Protein AF-A0A1H8EMC6-F1 (afdb_monomer_lite)

pLDDT: mean 74.08, std 13.41, range [39.44, 94.94]

Sequence (152 aa):
MANTKTHTDTQHDHDHGRLHDVRETATHAYEATRDRTLDALESGRETAEKALAGIGSNPLAIVVGGLAVGAIAGSLIPRSAREKELLAPLGKQLGERARTAIDAAKAAGLEELNNRGLTRDGIRDQAKGLFDGVATAVSNAGTAAANASKQG

Organism: NCBI:txid1166340

Foldseek 3Di:
DDDDPDPDDDDDDPPVVVVVVVVVVVVVVVVVVVVVVVVCVVVVVVVVVVLVVCVVPPVVSVVVVVVVVCVVVVVVDDPDPVCCVVCVVVCVVVVVVVVVVVVVVVVVVQVVCVVVVDHPVNVVVVVVVVVVVVVVVCVVVVVVVVVVVVVD

Secondary structure (DSSP, 8-state):
-----------SSSSHHHHHHHHHHHHHHHHHHHHHHHHHHHHHHHHHHHHHHHHTT-THHHHHHHHHHHHHHHHSS---HHHHHHSHHHHHHHHHHHHHHHHHHHHHHHHHHHHTT--HHHHHHHHHHHHHHHHHHHHHHHHHHHHHTTT-

Structure (mmCIF, N/CA/C/O backbone):
data_AF-A0A1H8EMC6-F1
#
_entry.id   AF-A0A1H8EMC6-F1
#
loop_
_atom_site.group_PDB
_atom_site.id
_atom_site.type_symbol
_atom_site.label_atom_id
_atom_site.label_alt_id
_atom_site.label_comp_id
_atom_site.label_asym_id
_atom_site.label_entity_id
_atom_site.label_seq_id
_atom_site.pdbx_PDB_ins_code
_atom_site.Cartn_x
_atom_site.Cartn_y
_atom_site.Cartn_z
_atom_site.occupancy
_atom_site.B_iso_or_equiv
_atom_site.auth_seq_id
_atom_site.auth_comp_id
_atom_site.auth_asym_id
_atom_site.auth_atom_id
_atom_site.pdbx_PDB_model_num
ATOM 1 N N . MET A 1 1 ? 62.635 -11.185 -53.596 1.00 40.34 1 MET A N 1
ATOM 2 C CA . MET A 1 1 ? 62.890 -11.027 -52.149 1.00 40.34 1 MET A CA 1
ATOM 3 C C . MET A 1 1 ? 61.616 -10.514 -51.501 1.00 40.34 1 MET A C 1
ATOM 5 O O . MET A 1 1 ? 60.981 -9.638 -52.070 1.00 40.34 1 MET A O 1
ATOM 9 N N . ALA A 1 2 ? 61.230 -11.163 -50.402 1.00 44.25 2 ALA A N 1
ATOM 10 C CA . ALA A 1 2 ? 60.042 -10.946 -49.571 1.00 44.25 2 ALA A CA 1
ATOM 11 C C . ALA A 1 2 ? 59.904 -9.468 -49.118 1.00 44.25 2 ALA A C 1
ATOM 13 O O . ALA A 1 2 ? 60.900 -8.756 -49.085 1.00 44.25 2 ALA A O 1
ATOM 14 N N . ASN A 1 3 ? 58.737 -8.931 -48.746 1.00 39.44 3 ASN A N 1
ATOM 15 C CA . ASN A 1 3 ? 57.983 -9.395 -47.584 1.00 39.44 3 ASN A CA 1
ATOM 16 C C . ASN A 1 3 ? 56.552 -8.820 -47.556 1.00 39.44 3 ASN A C 1
ATOM 18 O O . ASN A 1 3 ? 56.356 -7.604 -47.573 1.00 39.44 3 ASN A O 1
ATOM 22 N N . THR A 1 4 ? 55.566 -9.708 -47.452 1.00 48.72 4 THR A N 1
ATOM 23 C CA . THR A 1 4 ? 54.169 -9.406 -47.123 1.00 48.72 4 THR A CA 1
ATOM 24 C C . THR A 1 4 ? 54.086 -9.078 -45.633 1.00 48.72 4 THR A C 1
ATOM 26 O O . THR A 1 4 ? 54.393 -9.930 -44.804 1.00 48.72 4 THR A O 1
ATOM 29 N N . LYS A 1 5 ? 53.675 -7.858 -45.268 1.00 48.56 5 LYS A N 1
ATOM 30 C CA . LYS A 1 5 ? 53.298 -7.543 -43.881 1.00 48.56 5 LYS A CA 1
ATOM 31 C C . LYS A 1 5 ? 51.919 -8.141 -43.602 1.00 48.56 5 LYS A C 1
ATOM 33 O O . LYS A 1 5 ? 50.896 -7.543 -43.914 1.00 48.56 5 LYS A O 1
ATOM 38 N N . THR A 1 6 ? 51.920 -9.333 -43.022 1.00 46.88 6 THR A N 1
ATOM 39 C CA . THR A 1 6 ? 50.789 -9.933 -42.314 1.00 46.88 6 THR A CA 1
ATOM 40 C C . THR A 1 6 ? 50.396 -9.044 -41.133 1.00 46.88 6 THR A C 1
ATOM 42 O O . THR A 1 6 ? 51.150 -8.922 -40.172 1.00 46.88 6 THR A O 1
ATOM 45 N N . HIS A 1 7 ? 49.230 -8.401 -41.225 1.00 47.88 7 HIS A N 1
ATOM 46 C CA . HIS A 1 7 ? 48.508 -7.852 -40.077 1.00 47.88 7 HIS A CA 1
ATOM 47 C C . HIS A 1 7 ? 47.600 -8.960 -39.545 1.00 47.88 7 HIS A C 1
ATOM 49 O O . HIS A 1 7 ? 46.447 -9.103 -39.941 1.00 47.88 7 HIS A O 1
ATOM 55 N N . THR A 1 8 ? 48.165 -9.778 -38.677 1.00 55.62 8 THR A N 1
ATOM 56 C CA . THR A 1 8 ? 47.437 -10.704 -37.822 1.00 55.62 8 THR A CA 1
ATOM 57 C C . THR A 1 8 ? 48.203 -10.669 -36.522 1.00 55.62 8 THR A C 1
ATOM 59 O O . THR A 1 8 ? 49.384 -10.997 -36.550 1.00 55.62 8 THR A O 1
ATOM 62 N N . ASP A 1 9 ? 47.547 -10.204 -35.460 1.00 52.00 9 ASP A N 1
ATOM 63 C CA . ASP A 1 9 ? 47.790 -10.537 -34.050 1.00 52.00 9 ASP A CA 1
ATOM 64 C C . ASP A 1 9 ? 47.638 -9.299 -33.156 1.00 52.00 9 ASP A C 1
ATOM 66 O O . ASP A 1 9 ? 48.477 -8.403 -33.187 1.00 52.00 9 ASP A O 1
ATOM 70 N N . THR A 1 10 ? 46.509 -9.226 -32.442 1.00 49.59 10 THR A N 1
ATOM 71 C CA . THR A 1 10 ? 46.300 -8.625 -31.100 1.00 49.59 10 THR A CA 1
ATOM 72 C C . THR A 1 10 ? 44.804 -8.417 -30.863 1.00 49.59 10 THR A C 1
ATOM 74 O O . THR A 1 10 ? 44.290 -7.306 -30.763 1.00 49.59 10 THR A O 1
ATOM 77 N N . GLN A 1 11 ? 44.062 -9.519 -30.787 1.00 51.34 11 GLN A N 1
ATOM 78 C CA . GLN A 1 11 ? 42.650 -9.481 -30.406 1.00 51.34 11 GLN A CA 1
ATOM 79 C C . GLN A 1 11 ? 42.345 -10.603 -29.411 1.00 51.34 11 GLN A C 1
ATOM 81 O O . GLN A 1 11 ? 41.406 -11.357 -29.605 1.00 51.34 11 GLN A O 1
ATOM 86 N N . HIS A 1 12 ? 43.178 -10.756 -28.374 1.00 48.38 12 HIS A N 1
ATOM 87 C CA . HIS A 1 12 ? 43.024 -11.820 -27.370 1.00 48.38 12 HIS A CA 1
ATOM 88 C C . HIS A 1 12 ? 43.390 -11.418 -25.920 1.00 48.38 12 HIS A C 1
ATOM 90 O O . HIS A 1 12 ? 43.501 -12.294 -25.073 1.00 48.38 12 HIS A O 1
ATOM 96 N N . ASP A 1 13 ? 43.490 -10.120 -25.590 1.00 49.78 13 ASP A N 1
ATOM 97 C CA . ASP A 1 13 ? 43.878 -9.654 -24.234 1.00 49.78 13 ASP A CA 1
ATOM 98 C C . ASP A 1 13 ? 42.881 -8.683 -23.558 1.00 49.78 13 ASP A C 1
ATOM 100 O O . ASP A 1 13 ? 43.151 -8.119 -22.500 1.00 49.78 13 ASP A O 1
ATOM 104 N N . HIS A 1 14 ? 41.693 -8.460 -24.131 1.00 50.03 14 HIS A N 1
ATOM 105 C CA . HIS A 1 14 ? 40.701 -7.497 -23.600 1.00 50.03 14 HIS A CA 1
ATOM 106 C C . HIS A 1 14 ? 39.402 -8.130 -23.067 1.00 50.03 14 HIS A C 1
ATOM 108 O O . HIS A 1 14 ? 38.446 -7.421 -22.731 1.00 50.03 14 HIS A O 1
ATOM 114 N N . ASP A 1 15 ? 39.353 -9.460 -22.962 1.00 53.72 15 ASP A N 1
ATOM 115 C CA . ASP A 1 15 ? 38.231 -10.176 -22.333 1.00 53.72 15 ASP A CA 1
ATOM 116 C C . ASP A 1 15 ? 38.456 -10.443 -20.836 1.00 53.72 15 ASP A C 1
ATOM 118 O O . ASP A 1 15 ? 37.515 -10.399 -20.044 1.00 53.72 15 ASP A O 1
ATOM 122 N N . HIS A 1 16 ? 39.707 -10.617 -20.404 1.00 54.88 16 HIS A N 1
ATOM 123 C CA . HIS A 1 16 ? 40.020 -10.970 -19.015 1.00 54.88 16 HIS A CA 1
ATOM 124 C C . HIS A 1 16 ? 39.885 -9.802 -18.019 1.00 54.88 16 HIS A C 1
ATOM 126 O O . HIS A 1 16 ? 39.592 -10.040 -16.850 1.00 54.88 16 HIS A O 1
ATOM 132 N N . GLY A 1 17 ? 40.011 -8.546 -18.469 1.00 57.84 17 GLY A N 1
ATOM 133 C CA . GLY A 1 17 ? 39.814 -7.360 -17.618 1.00 57.84 17 GLY A CA 1
ATOM 134 C C . GLY A 1 17 ? 38.342 -7.047 -17.320 1.00 57.84 17 GLY A C 1
ATOM 135 O O . GLY A 1 17 ? 37.987 -6.733 -16.188 1.00 57.84 17 GLY A O 1
ATOM 136 N N . ARG A 1 18 ? 37.446 -7.221 -18.303 1.00 60.09 18 ARG A N 1
ATOM 137 C CA . ARG A 1 18 ? 36.007 -6.927 -18.140 1.00 60.09 18 ARG A CA 1
ATOM 138 C C . ARG A 1 18 ? 35.301 -7.891 -17.189 1.00 60.09 18 ARG A C 1
ATOM 140 O O . ARG A 1 18 ? 34.382 -7.487 -16.485 1.00 60.09 18 ARG A O 1
ATOM 147 N N . LEU A 1 19 ? 35.719 -9.155 -17.151 1.00 58.66 19 LEU A N 1
ATOM 148 C CA . LEU A 1 19 ? 35.150 -10.146 -16.231 1.00 58.66 19 LEU A CA 1
ATOM 149 C C . LEU A 1 19 ? 35.531 -9.869 -14.769 1.00 58.66 19 LEU A C 1
ATOM 151 O O . LEU A 1 19 ? 34.752 -10.191 -13.871 1.00 58.66 19 LEU A O 1
ATOM 155 N N . HIS A 1 20 ?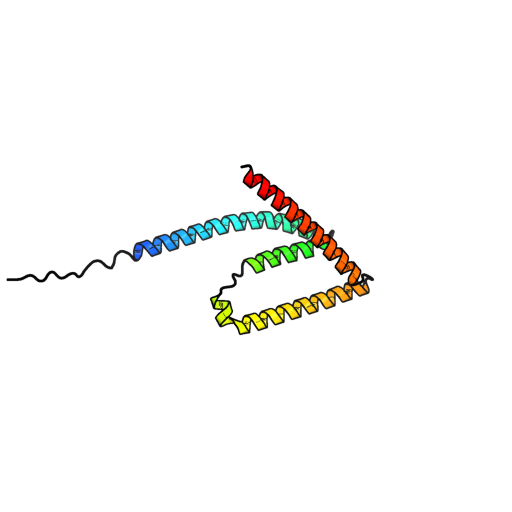 36.692 -9.251 -14.535 1.00 61.91 20 HIS A N 1
ATOM 156 C CA . HIS A 1 20 ? 37.137 -8.876 -13.196 1.00 61.91 20 HIS A CA 1
ATOM 157 C C . HIS A 1 20 ? 36.332 -7.684 -12.661 1.00 61.91 20 HIS A C 1
ATOM 159 O O . HIS A 1 20 ? 35.749 -7.792 -11.586 1.00 61.91 20 HIS A O 1
ATOM 165 N N . ASP A 1 21 ? 36.167 -6.628 -13.466 1.00 71.44 21 ASP A N 1
ATOM 166 C CA . ASP A 1 21 ? 35.380 -5.441 -13.093 1.00 71.44 21 ASP A CA 1
ATOM 167 C C . ASP A 1 21 ? 33.899 -5.754 -12.849 1.00 71.44 21 ASP A C 1
ATOM 169 O O . ASP A 1 21 ? 33.290 -5.230 -11.915 1.00 71.44 21 ASP A O 1
ATOM 173 N N . VAL A 1 22 ? 33.290 -6.627 -13.661 1.00 68.56 22 VAL A N 1
ATOM 174 C CA . VAL A 1 22 ? 31.877 -7.012 -13.488 1.00 68.56 22 VAL A CA 1
ATOM 175 C C . VAL A 1 22 ? 31.686 -7.826 -12.214 1.00 68.56 22 VAL A C 1
ATOM 177 O O . VAL A 1 22 ? 30.712 -7.610 -11.492 1.00 68.56 22 VAL A O 1
ATOM 180 N N . ARG A 1 23 ? 32.610 -8.746 -11.913 1.00 70.94 23 ARG A N 1
ATOM 181 C CA . ARG A 1 23 ? 32.559 -9.538 -10.682 1.00 70.94 23 ARG A CA 1
ATOM 182 C C . ARG A 1 23 ? 32.766 -8.655 -9.458 1.00 70.94 23 ARG A C 1
ATOM 184 O O . ARG A 1 23 ? 32.017 -8.809 -8.503 1.00 70.94 23 ARG A O 1
ATOM 191 N N . GLU A 1 24 ? 33.713 -7.726 -9.525 1.00 74.25 24 GLU A N 1
ATOM 192 C CA . GLU A 1 24 ? 34.050 -6.794 -8.449 1.00 74.25 24 GLU A CA 1
ATOM 193 C C . GLU A 1 24 ? 32.916 -5.794 -8.181 1.00 74.25 24 GLU A C 1
ATOM 195 O O . GLU A 1 24 ? 32.484 -5.636 -7.039 1.00 74.25 24 GLU A O 1
ATOM 200 N N . THR A 1 25 ? 32.326 -5.230 -9.239 1.00 74.25 25 THR A N 1
ATOM 201 C CA . THR A 1 25 ? 31.134 -4.368 -9.160 1.00 74.25 25 THR A CA 1
ATOM 202 C C . THR A 1 25 ? 29.929 -5.131 -8.611 1.00 74.25 25 THR A C 1
ATOM 204 O O . THR A 1 25 ? 29.190 -4.608 -7.776 1.00 74.25 25 THR A O 1
ATOM 207 N N . ALA A 1 26 ? 29.727 -6.381 -9.044 1.00 72.12 26 ALA A N 1
ATOM 208 C CA . ALA A 1 26 ? 28.650 -7.222 -8.538 1.00 72.12 26 ALA A CA 1
ATOM 209 C C . ALA A 1 26 ? 28.835 -7.532 -7.049 1.00 72.12 26 ALA A C 1
ATOM 211 O O . ALA A 1 26 ? 27.870 -7.413 -6.302 1.00 72.12 26 ALA A O 1
ATOM 212 N N . THR A 1 27 ? 30.051 -7.861 -6.597 1.00 73.94 27 THR A N 1
ATOM 213 C CA . THR A 1 27 ? 30.337 -8.073 -5.170 1.00 73.94 27 THR A CA 1
ATOM 214 C C . THR A 1 27 ? 30.145 -6.802 -4.352 1.00 73.94 27 THR A C 1
ATOM 216 O O . THR A 1 27 ? 29.476 -6.857 -3.325 1.00 73.94 27 THR A O 1
ATOM 219 N N . HIS A 1 28 ? 30.600 -5.645 -4.843 1.00 72.25 28 HIS A N 1
ATOM 220 C CA . HIS A 1 28 ? 30.441 -4.370 -4.139 1.00 72.25 28 HIS A CA 1
ATOM 221 C C . HIS A 1 28 ? 28.973 -3.935 -4.033 1.00 72.25 28 HIS A C 1
ATOM 223 O O . HIS A 1 28 ? 28.542 -3.425 -2.999 1.00 72.25 28 HIS A O 1
ATOM 229 N N . ALA A 1 29 ? 28.177 -4.159 -5.084 1.00 69.31 29 ALA A N 1
ATOM 230 C CA . ALA A 1 29 ? 26.740 -3.901 -5.060 1.00 69.31 29 ALA A CA 1
ATOM 231 C C . ALA A 1 29 ? 26.007 -4.870 -4.119 1.00 69.31 29 ALA A C 1
ATOM 233 O O . ALA A 1 29 ? 25.071 -4.464 -3.427 1.00 69.31 29 ALA A O 1
ATOM 234 N N . TYR A 1 30 ? 26.438 -6.133 -4.063 1.00 66.62 30 TYR A N 1
ATOM 235 C CA . TYR A 1 30 ? 25.854 -7.139 -3.178 1.00 66.62 30 TYR A CA 1
ATOM 236 C C . TYR A 1 30 ? 26.147 -6.841 -1.707 1.00 66.62 30 TYR A C 1
ATOM 238 O O . TYR A 1 30 ? 25.232 -6.896 -0.889 1.00 66.62 30 TYR A O 1
ATOM 246 N N . GLU A 1 31 ? 27.385 -6.475 -1.372 1.00 73.50 31 GLU A N 1
ATOM 247 C CA . GLU A 1 31 ? 27.789 -6.097 -0.012 1.00 73.50 31 GLU A CA 1
ATOM 248 C C . GLU A 1 31 ? 27.082 -4.814 0.440 1.00 73.50 31 GLU A C 1
ATOM 250 O O . GLU A 1 31 ? 26.413 -4.816 1.471 1.00 73.50 31 GLU A O 1
ATOM 255 N N . ALA A 1 32 ? 27.064 -3.772 -0.399 1.00 70.19 32 ALA A N 1
ATOM 256 C CA . ALA A 1 32 ? 26.353 -2.527 -0.096 1.00 70.19 32 ALA A CA 1
ATOM 257 C C . ALA A 1 32 ? 24.826 -2.703 0.039 1.00 70.19 32 ALA A C 1
ATOM 259 O O . ALA A 1 32 ? 24.161 -1.910 0.708 1.00 70.19 32 ALA A O 1
ATOM 260 N N . THR A 1 33 ? 24.245 -3.715 -0.611 1.00 69.75 33 THR A N 1
ATOM 261 C CA . THR A 1 33 ? 22.822 -4.059 -0.458 1.00 69.75 33 THR A CA 1
ATOM 262 C C . THR A 1 33 ? 22.599 -4.901 0.789 1.00 69.75 33 THR A C 1
ATOM 264 O O . THR A 1 33 ? 21.609 -4.693 1.487 1.00 69.75 33 THR A O 1
ATOM 267 N N . ARG A 1 34 ? 23.516 -5.821 1.103 1.00 75.44 34 ARG A N 1
ATOM 268 C CA . ARG A 1 34 ? 23.437 -6.683 2.282 1.00 75.44 34 ARG A CA 1
ATOM 269 C C . ARG A 1 34 ? 23.501 -5.862 3.562 1.00 75.44 34 ARG A C 1
ATOM 271 O O . ARG A 1 34 ? 22.612 -6.027 4.387 1.00 75.44 34 ARG A O 1
ATOM 278 N N . ASP A 1 35 ? 24.452 -4.942 3.680 1.00 73.56 35 ASP A N 1
ATOM 279 C CA . ASP A 1 35 ? 24.603 -4.107 4.878 1.00 73.56 35 ASP A CA 1
ATOM 280 C C . ASP A 1 35 ? 23.369 -3.224 5.101 1.00 73.56 35 ASP A C 1
ATOM 282 O O . ASP A 1 35 ? 22.771 -3.241 6.174 1.00 73.56 35 ASP A O 1
ATOM 286 N N . ARG A 1 36 ? 22.867 -2.573 4.042 1.00 70.12 36 ARG A N 1
ATOM 287 C CA . ARG A 1 36 ? 21.618 -1.791 4.114 1.00 70.12 36 ARG A CA 1
ATOM 288 C C . ARG A 1 36 ? 20.393 -2.643 4.425 1.00 70.12 36 ARG A C 1
ATOM 290 O O . ARG A 1 36 ? 19.464 -2.167 5.069 1.00 70.12 36 ARG A O 1
ATOM 297 N N . THR A 1 37 ? 20.360 -3.882 3.941 1.00 76.75 37 THR A N 1
ATOM 298 C CA . THR A 1 37 ? 19.261 -4.811 4.222 1.00 76.75 37 THR A CA 1
ATOM 299 C C . THR A 1 37 ? 19.309 -5.274 5.673 1.00 76.75 37 THR A C 1
ATOM 301 O O . THR A 1 37 ? 18.254 -5.414 6.276 1.00 76.75 37 THR A O 1
ATOM 304 N N . LEU A 1 38 ? 20.496 -5.483 6.249 1.00 77.25 38 LEU A N 1
ATOM 305 C CA . LEU A 1 38 ? 20.659 -5.853 7.656 1.00 77.25 38 LEU A CA 1
ATOM 306 C C . LEU A 1 38 ? 20.248 -4.705 8.587 1.00 77.25 38 LEU A C 1
ATOM 308 O O . LEU A 1 38 ? 19.432 -4.938 9.476 1.00 77.25 38 LEU A O 1
ATOM 312 N N . ASP A 1 39 ? 20.671 -3.471 8.303 1.00 75.00 39 ASP A N 1
ATOM 313 C CA . ASP A 1 39 ? 20.246 -2.279 9.057 1.00 75.00 39 ASP A CA 1
ATOM 314 C C . ASP A 1 39 ? 18.728 -2.037 8.952 1.00 75.00 39 ASP A C 1
ATOM 316 O O . ASP A 1 39 ? 18.046 -1.719 9.935 1.00 75.00 39 ASP A O 1
ATOM 320 N N . ALA A 1 40 ? 18.165 -2.218 7.751 1.00 70.44 40 ALA A N 1
ATOM 321 C CA . ALA A 1 40 ? 16.728 -2.099 7.516 1.00 70.44 40 ALA A CA 1
ATOM 322 C C . ALA A 1 40 ? 15.932 -3.238 8.167 1.00 70.44 40 ALA A C 1
ATOM 324 O O . ALA A 1 40 ? 14.812 -3.014 8.622 1.00 70.44 40 ALA A O 1
ATOM 325 N N . LEU A 1 41 ? 16.488 -4.450 8.224 1.00 73.69 41 LEU A N 1
ATOM 326 C CA . LEU A 1 41 ? 15.885 -5.584 8.915 1.00 73.69 41 LEU A CA 1
ATOM 327 C C . LEU A 1 41 ? 15.900 -5.379 10.423 1.00 73.69 41 LEU A C 1
ATOM 329 O O . LEU A 1 41 ? 14.895 -5.673 11.054 1.00 73.69 41 LEU A O 1
ATOM 333 N N . GLU A 1 42 ? 16.984 -4.871 11.003 1.00 78.12 42 GLU A N 1
ATOM 334 C CA . GLU A 1 42 ? 17.076 -4.609 12.442 1.00 78.12 42 GLU A CA 1
ATOM 335 C C . GLU A 1 42 ? 16.088 -3.512 12.866 1.00 78.12 42 GLU A C 1
ATOM 337 O O . G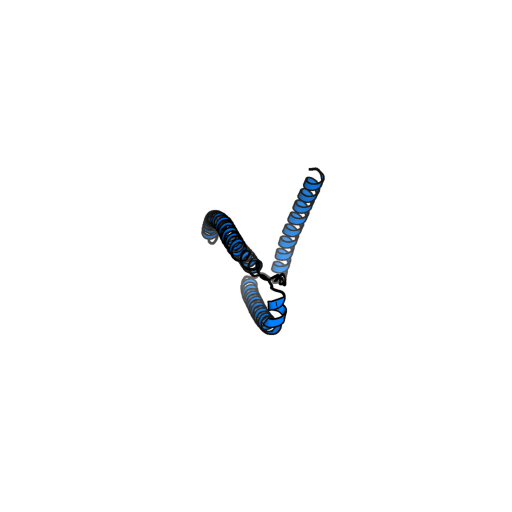LU A 1 42 ? 15.241 -3.734 13.735 1.00 78.12 42 GLU A O 1
ATOM 342 N N . SER A 1 43 ? 16.069 -2.396 12.132 1.00 74.44 43 SER A N 1
ATOM 343 C CA . SER A 1 43 ? 15.089 -1.312 12.317 1.00 74.44 43 SER A CA 1
ATOM 344 C C . SER A 1 43 ? 13.648 -1.774 12.051 1.00 74.44 43 SER A C 1
ATOM 346 O O . SER A 1 43 ? 12.694 -1.407 12.748 1.00 74.44 43 SER A O 1
ATOM 348 N N . GLY A 1 44 ? 13.473 -2.605 11.024 1.00 70.62 44 GLY A N 1
ATOM 349 C CA . GLY A 1 44 ? 12.193 -3.182 10.637 1.00 70.62 44 GLY A CA 1
ATOM 350 C C . GLY A 1 44 ? 11.683 -4.186 11.661 1.00 70.62 44 GLY A C 1
ATOM 351 O O . GLY A 1 44 ? 10.479 -4.256 11.876 1.00 70.62 44 GLY A O 1
ATOM 352 N N . ARG A 1 45 ? 12.574 -4.915 12.336 1.00 75.50 45 ARG A N 1
ATOM 353 C CA . ARG A 1 45 ? 12.245 -5.898 13.368 1.00 75.50 45 ARG A CA 1
ATOM 354 C C . ARG A 1 45 ? 11.812 -5.224 14.659 1.00 75.50 45 ARG A C 1
ATOM 356 O O . ARG A 1 45 ? 10.782 -5.609 15.193 1.00 75.50 45 ARG A O 1
ATOM 363 N N . GLU A 1 46 ? 12.490 -4.162 15.088 1.00 74.19 46 GLU A N 1
ATOM 364 C CA . GLU A 1 46 ? 12.033 -3.341 16.219 1.00 74.19 46 GLU A CA 1
ATOM 365 C C . GLU A 1 46 ? 10.655 -2.716 15.928 1.00 74.19 46 GLU A C 1
ATOM 367 O O . GLU A 1 46 ? 9.753 -2.716 16.769 1.00 74.19 46 GLU A O 1
ATOM 372 N N . THR A 1 47 ? 10.452 -2.232 14.700 1.00 67.69 47 THR A N 1
ATOM 373 C CA . THR A 1 47 ? 9.159 -1.696 14.249 1.00 67.69 47 THR A CA 1
ATOM 374 C C . THR A 1 47 ? 8.094 -2.787 14.156 1.00 67.69 47 THR A C 1
ATOM 376 O O . THR A 1 47 ? 6.946 -2.555 14.528 1.00 67.69 47 THR A O 1
ATOM 379 N N . ALA A 1 48 ? 8.459 -3.987 13.706 1.00 69.94 48 ALA A N 1
ATOM 380 C CA . ALA A 1 48 ? 7.576 -5.141 13.631 1.00 69.94 48 ALA A CA 1
ATOM 381 C C . ALA A 1 48 ? 7.203 -5.652 15.023 1.00 69.94 48 ALA A C 1
ATOM 383 O O . ALA A 1 48 ? 6.049 -5.986 15.235 1.00 69.94 48 ALA A O 1
ATOM 384 N N . GLU A 1 49 ? 8.121 -5.666 15.987 1.00 73.62 49 GLU A N 1
ATOM 385 C CA . GLU A 1 49 ? 7.846 -6.022 17.382 1.00 73.62 49 GLU A CA 1
ATOM 386 C C . GLU A 1 49 ? 6.924 -4.994 18.044 1.00 73.62 49 GLU A C 1
ATOM 388 O O . GLU A 1 49 ? 5.943 -5.371 18.685 1.00 73.62 49 GLU A O 1
ATOM 393 N N . LYS A 1 50 ? 7.148 -3.696 17.797 1.00 68.44 50 LYS A N 1
ATOM 394 C CA . LYS A 1 50 ? 6.223 -2.625 18.206 1.00 68.44 50 LYS A CA 1
ATOM 395 C C . LYS A 1 50 ? 4.860 -2.760 17.526 1.00 68.44 50 LYS A C 1
ATOM 397 O O . LYS A 1 50 ? 3.833 -2.562 18.171 1.00 68.44 50 LYS A O 1
ATOM 402 N N . ALA A 1 51 ? 4.830 -3.137 16.250 1.00 62.91 51 ALA A N 1
ATOM 403 C CA . ALA A 1 51 ? 3.596 -3.395 15.521 1.00 62.91 51 ALA A CA 1
ATOM 404 C C . ALA A 1 51 ? 2.879 -4.644 16.047 1.00 62.91 51 ALA A C 1
ATOM 406 O O . ALA A 1 51 ? 1.675 -4.578 16.233 1.00 62.91 51 ALA A O 1
ATOM 407 N N . LEU A 1 52 ? 3.585 -5.736 16.356 1.00 66.56 52 LEU A N 1
ATOM 408 C CA . LEU A 1 52 ? 3.051 -6.984 16.919 1.00 66.56 52 LEU A CA 1
ATOM 409 C C . LEU A 1 52 ? 2.497 -6.768 18.334 1.00 66.56 52 LEU A C 1
ATOM 411 O O . LEU A 1 52 ? 1.396 -7.224 18.630 1.00 66.56 52 LEU A O 1
ATOM 415 N N . ALA A 1 53 ? 3.197 -6.007 19.181 1.00 67.44 53 ALA A N 1
ATOM 416 C CA . ALA A 1 53 ? 2.664 -5.533 20.461 1.00 67.44 53 ALA A CA 1
ATOM 417 C C . ALA A 1 53 ? 1.445 -4.605 20.258 1.00 67.44 53 ALA A C 1
ATOM 419 O O . ALA A 1 53 ? 0.500 -4.596 21.050 1.00 67.44 53 ALA A O 1
ATOM 420 N N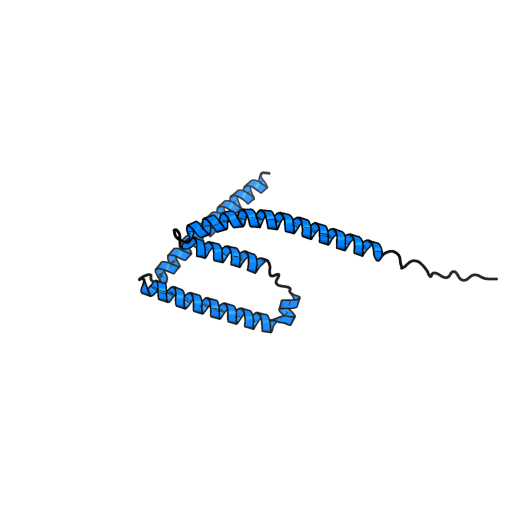 . GLY A 1 54 ? 1.444 -3.866 19.147 1.00 57.19 54 GLY A N 1
ATOM 421 C CA . GLY A 1 54 ? 0.352 -3.033 18.659 1.00 57.19 54 GLY A CA 1
ATOM 422 C C . GLY A 1 54 ? -0.840 -3.798 18.072 1.00 57.19 54 GLY A C 1
ATOM 423 O O . GLY A 1 54 ? -1.945 -3.273 18.089 1.00 57.19 54 GLY A O 1
ATOM 424 N N . ILE A 1 55 ? -0.684 -5.035 17.589 1.00 57.50 55 ILE A N 1
ATOM 425 C CA . ILE A 1 55 ? -1.765 -5.797 16.930 1.00 57.50 55 ILE A CA 1
ATOM 426 C C . ILE A 1 55 ? -2.929 -6.062 17.893 1.00 57.50 55 ILE A C 1
ATOM 428 O O . ILE A 1 55 ? -4.083 -6.070 17.470 1.00 57.50 55 ILE A O 1
ATOM 432 N N . GLY A 1 56 ? -2.646 -6.209 19.192 1.00 58.59 56 GLY A N 1
ATOM 433 C CA . GLY A 1 56 ? -3.678 -6.312 20.227 1.00 58.59 56 GLY A CA 1
ATOM 434 C C . GLY A 1 56 ? -4.325 -4.977 20.625 1.00 58.59 56 GLY A C 1
ATOM 435 O O . GLY A 1 56 ? -5.379 -4.992 21.253 1.00 58.59 56 GLY A O 1
ATOM 436 N N . SER A 1 57 ? -3.723 -3.831 20.282 1.00 65.69 57 SER A N 1
ATOM 437 C CA . SER A 1 57 ? -4.112 -2.502 20.788 1.00 65.69 57 SER A CA 1
ATOM 438 C C . SER A 1 57 ? -4.522 -1.488 19.709 1.00 65.69 57 SER A C 1
ATOM 440 O O . SER A 1 57 ? -5.237 -0.538 20.017 1.00 65.69 57 SER A O 1
ATOM 442 N N . ASN A 1 58 ? -4.133 -1.682 18.444 1.00 64.56 58 ASN A N 1
ATOM 443 C CA . ASN A 1 58 ? -4.469 -0.805 17.327 1.00 64.56 58 ASN A CA 1
ATOM 444 C C . ASN A 1 58 ? -4.681 -1.600 16.017 1.00 64.56 58 ASN A C 1
ATOM 446 O O . ASN A 1 58 ? -3.713 -1.920 15.320 1.00 64.56 58 ASN A O 1
ATOM 450 N N . PRO A 1 59 ? -5.937 -1.865 15.612 1.00 66.00 59 PRO A N 1
ATOM 451 C CA . PRO A 1 59 ? -6.243 -2.596 14.379 1.00 66.00 59 PRO A CA 1
ATOM 452 C C . PRO A 1 59 ? -5.735 -1.903 13.100 1.00 66.00 59 PRO A C 1
ATOM 454 O O . PRO A 1 59 ? -5.575 -2.560 12.071 1.00 66.00 59 PRO A O 1
ATOM 457 N N . LEU A 1 60 ? -5.412 -0.603 13.146 1.00 77.12 60 LEU A N 1
ATOM 458 C CA . LEU A 1 60 ? -4.817 0.111 12.010 1.00 77.12 60 LEU A CA 1
ATOM 459 C C . LEU A 1 60 ? -3.373 -0.327 11.725 1.00 77.12 60 LEU A C 1
ATOM 461 O O . LEU A 1 60 ? -2.920 -0.204 10.586 1.00 77.12 60 LEU A O 1
ATOM 465 N N . ALA A 1 61 ? -2.663 -0.884 12.713 1.00 73.06 61 ALA A N 1
ATOM 466 C CA . ALA A 1 61 ? -1.280 -1.331 12.547 1.00 73.06 61 ALA A CA 1
ATOM 467 C C . ALA A 1 61 ? -1.151 -2.452 11.499 1.00 73.06 61 ALA A C 1
ATOM 469 O O . ALA A 1 61 ? -0.210 -2.446 10.706 1.00 73.06 61 ALA A O 1
ATOM 470 N N . ILE A 1 62 ? -2.130 -3.363 11.427 1.00 79.50 62 ILE A N 1
ATOM 471 C CA . ILE A 1 62 ? -2.163 -4.438 10.421 1.00 79.50 62 ILE A CA 1
ATOM 472 C C . ILE A 1 62 ? -2.333 -3.861 9.012 1.00 79.50 62 ILE A C 1
ATOM 474 O O . ILE A 1 62 ? -1.658 -4.292 8.080 1.00 79.50 62 ILE A O 1
ATOM 478 N N . VAL A 1 63 ? -3.215 -2.870 8.849 1.00 82.62 63 VAL A N 1
ATOM 479 C CA . VAL A 1 63 ? -3.498 -2.255 7.543 1.00 82.62 63 VAL A CA 1
ATOM 480 C C . VAL A 1 63 ? -2.276 -1.499 7.028 1.00 82.62 63 VAL A C 1
ATOM 482 O O . VAL A 1 63 ? -1.863 -1.693 5.885 1.00 82.62 63 VAL A O 1
ATOM 485 N N . VAL A 1 64 ? -1.665 -0.671 7.878 1.00 80.81 64 VAL A N 1
ATOM 486 C CA . VAL A 1 64 ? -0.451 0.080 7.530 1.00 80.81 64 VAL A CA 1
ATOM 487 C C . VAL A 1 64 ? 0.713 -0.872 7.248 1.00 80.81 64 VAL A C 1
ATOM 489 O O . VAL A 1 64 ? 1.402 -0.703 6.242 1.00 80.81 64 VAL A O 1
ATOM 492 N N . GLY A 1 65 ? 0.891 -1.911 8.069 1.00 81.19 65 GLY A N 1
ATOM 493 C CA . GLY A 1 65 ? 1.914 -2.937 7.857 1.00 81.19 65 GLY A CA 1
ATOM 494 C C . GLY A 1 65 ? 1.731 -3.681 6.532 1.00 81.19 65 GLY A C 1
ATOM 495 O O . GLY A 1 65 ? 2.683 -3.819 5.765 1.00 81.19 65 GLY A O 1
ATOM 496 N N . GLY A 1 66 ? 0.499 -4.084 6.207 1.00 84.12 66 GLY A N 1
ATOM 497 C CA . GLY A 1 66 ? 0.174 -4.748 4.944 1.00 84.12 66 GLY A CA 1
ATOM 498 C C . GLY A 1 66 ? 0.419 -3.865 3.718 1.00 84.12 66 GLY A C 1
ATOM 499 O O . GLY A 1 66 ? 0.949 -4.342 2.715 1.00 84.12 66 GLY A O 1
ATOM 500 N N . LEU A 1 67 ? 0.096 -2.570 3.800 1.00 84.38 67 LEU A N 1
ATOM 501 C CA . LEU A 1 67 ? 0.361 -1.612 2.722 1.00 84.38 67 LEU A CA 1
ATOM 502 C C . LEU A 1 67 ? 1.856 -1.355 2.528 1.00 84.38 67 LEU A C 1
ATOM 504 O O . LEU A 1 67 ? 2.314 -1.333 1.389 1.00 84.38 67 LEU A O 1
ATOM 508 N N . ALA A 1 68 ? 2.620 -1.196 3.609 1.00 83.19 68 ALA A N 1
ATOM 509 C CA . ALA A 1 68 ? 4.063 -0.989 3.530 1.00 83.19 68 ALA A CA 1
ATOM 510 C C . ALA A 1 68 ? 4.769 -2.206 2.911 1.00 83.19 68 ALA A C 1
ATOM 512 O O . ALA A 1 68 ? 5.529 -2.060 1.954 1.00 83.19 68 ALA A O 1
ATOM 513 N N . VAL A 1 69 ? 4.451 -3.415 3.387 1.00 85.81 69 VAL A N 1
ATOM 514 C CA . VAL A 1 69 ? 4.992 -4.664 2.827 1.00 85.81 69 VAL A CA 1
ATOM 515 C C . VAL A 1 69 ? 4.568 -4.834 1.369 1.00 85.81 69 VAL A C 1
ATOM 517 O O . VAL A 1 69 ? 5.401 -5.148 0.522 1.00 85.81 69 VAL A O 1
ATOM 520 N N . GLY A 1 70 ? 3.298 -4.571 1.047 1.00 81.94 70 GLY A N 1
ATOM 521 C CA . GLY A 1 70 ? 2.790 -4.634 -0.322 1.00 81.94 70 GLY A CA 1
ATOM 522 C C . GLY A 1 70 ? 3.464 -3.633 -1.262 1.00 81.94 70 GLY A C 1
ATOM 523 O O . GLY A 1 70 ? 3.749 -3.973 -2.407 1.00 81.94 70 GLY A O 1
ATOM 524 N N . ALA A 1 71 ? 3.770 -2.424 -0.787 1.00 86.44 71 ALA A N 1
ATOM 525 C CA . ALA A 1 71 ? 4.474 -1.406 -1.562 1.00 86.44 71 ALA A CA 1
ATOM 526 C C . ALA A 1 71 ? 5.939 -1.784 -1.815 1.00 86.44 71 ALA A C 1
ATOM 528 O O . ALA A 1 71 ? 6.417 -1.608 -2.932 1.00 86.44 71 ALA A O 1
ATOM 529 N N . ILE A 1 72 ? 6.636 -2.339 -0.817 1.00 81.62 72 ILE A N 1
ATOM 530 C CA . ILE A 1 72 ? 8.017 -2.828 -0.961 1.00 81.62 72 ILE A CA 1
ATOM 531 C C . ILE A 1 72 ? 8.060 -4.017 -1.924 1.00 81.62 72 ILE A C 1
ATOM 533 O O . ILE A 1 72 ? 8.818 -4.016 -2.890 1.00 81.62 72 ILE A O 1
ATOM 537 N N . ALA A 1 73 ? 7.205 -5.017 -1.705 1.00 83.06 73 ALA A N 1
ATOM 538 C CA . ALA A 1 73 ? 7.128 -6.181 -2.581 1.00 83.06 73 ALA A CA 1
ATOM 539 C C . ALA A 1 73 ? 6.723 -5.783 -4.010 1.00 83.06 73 ALA A C 1
ATOM 541 O O . ALA A 1 73 ? 7.278 -6.295 -4.978 1.00 83.06 73 ALA A O 1
ATOM 542 N N . GLY A 1 74 ? 5.789 -4.841 -4.154 1.00 81.31 74 GLY A N 1
ATOM 543 C CA . GLY A 1 74 ? 5.345 -4.334 -5.449 1.00 81.31 74 GLY A CA 1
ATOM 544 C C . GLY A 1 74 ? 6.380 -3.469 -6.171 1.00 81.31 74 GLY A C 1
ATOM 545 O O . GLY A 1 74 ? 6.403 -3.475 -7.400 1.00 81.31 74 GLY A O 1
ATOM 546 N N . SER A 1 75 ? 7.237 -2.742 -5.445 1.00 82.62 75 SER A N 1
ATOM 547 C CA . SER A 1 75 ? 8.282 -1.892 -6.034 1.00 82.62 75 SER A CA 1
ATOM 548 C C . SER A 1 75 ? 9.537 -2.673 -6.428 1.00 82.62 75 SER A C 1
ATOM 550 O O . SER A 1 75 ? 10.197 -2.305 -7.398 1.00 82.62 75 SER A O 1
ATOM 552 N N . LEU A 1 76 ? 9.834 -3.777 -5.732 1.00 73.81 76 LEU A N 1
ATOM 553 C CA . LEU A 1 76 ? 10.953 -4.677 -6.033 1.00 73.81 76 LEU A CA 1
ATOM 554 C C . LEU A 1 76 ? 10.719 -5.576 -7.254 1.00 73.81 76 LEU A C 1
ATOM 556 O O . LEU A 1 76 ? 11.659 -6.229 -7.699 1.00 73.81 76 LEU A O 1
ATOM 560 N N . ILE A 1 77 ? 9.501 -5.623 -7.803 1.00 73.81 77 ILE A N 1
ATOM 561 C CA . ILE A 1 77 ? 9.199 -6.338 -9.049 1.00 73.81 77 ILE A CA 1
ATOM 562 C C . ILE A 1 77 ? 9.309 -5.336 -10.213 1.00 73.81 77 ILE A C 1
ATOM 564 O O . ILE A 1 77 ? 8.344 -4.615 -10.499 1.00 73.81 77 ILE A O 1
ATOM 568 N N . PRO A 1 78 ? 10.462 -5.244 -10.907 1.00 61.16 78 PRO A N 1
ATOM 569 C CA . PRO A 1 78 ? 10.606 -4.350 -12.045 1.00 61.16 78 PRO A CA 1
ATOM 570 C C . PRO A 1 78 ? 9.694 -4.820 -13.179 1.00 61.16 78 PRO A C 1
ATOM 572 O O . PRO A 1 78 ? 9.861 -5.911 -13.714 1.00 61.16 78 PRO A O 1
ATOM 575 N N . ARG A 1 79 ? 8.744 -3.978 -13.604 1.00 58.09 79 ARG A N 1
ATOM 576 C CA . ARG A 1 79 ? 8.025 -4.204 -14.867 1.00 58.09 79 ARG A CA 1
ATOM 577 C C . ARG A 1 79 ? 9.011 -4.064 -16.027 1.00 58.09 79 ARG A C 1
ATOM 579 O O . ARG A 1 79 ? 9.220 -2.963 -16.534 1.00 58.09 79 ARG A O 1
ATOM 586 N N . SER A 1 80 ? 9.589 -5.170 -16.478 1.00 55.00 80 SER A N 1
ATOM 587 C CA . SER A 1 80 ? 10.403 -5.189 -17.690 1.00 55.00 80 SER A CA 1
ATOM 588 C C . SER A 1 80 ? 9.514 -4.987 -18.925 1.00 55.00 80 SER A C 1
ATOM 590 O O . SER A 1 80 ? 8.488 -5.648 -19.093 1.00 55.00 80 SER A O 1
ATOM 592 N N . ALA A 1 81 ? 9.891 -4.072 -19.823 1.00 57.41 81 ALA A N 1
ATOM 593 C CA . ALA A 1 81 ? 9.163 -3.830 -21.073 1.00 57.41 81 ALA A CA 1
ATOM 594 C C . ALA A 1 81 ? 9.100 -5.087 -21.968 1.00 57.41 81 ALA A C 1
ATOM 596 O O . ALA A 1 81 ? 8.072 -5.328 -22.597 1.00 57.41 81 ALA A O 1
ATOM 597 N N . ARG A 1 82 ? 10.143 -5.936 -21.935 1.00 52.66 82 ARG A N 1
ATOM 598 C CA . ARG A 1 82 ? 10.176 -7.239 -22.629 1.00 52.66 82 ARG A CA 1
ATOM 599 C C . ARG A 1 82 ? 9.234 -8.268 -22.005 1.00 52.66 82 ARG A C 1
ATOM 601 O O . ARG A 1 82 ? 8.623 -9.045 -22.732 1.00 52.66 82 ARG A O 1
ATOM 608 N N . GLU A 1 83 ? 9.068 -8.258 -20.682 1.00 58.12 83 GLU A N 1
ATOM 609 C CA . GLU A 1 83 ? 8.047 -9.086 -20.027 1.00 58.12 83 GLU A CA 1
ATOM 610 C C . GLU A 1 83 ? 6.641 -8.610 -20.385 1.00 58.12 83 GLU A C 1
ATOM 612 O O . GLU A 1 83 ? 5.746 -9.413 -20.601 1.00 58.12 83 GLU A O 1
ATOM 617 N N . LYS A 1 84 ? 6.429 -7.302 -20.516 1.00 63.03 84 LYS A N 1
ATOM 618 C CA . LYS A 1 84 ? 5.124 -6.743 -20.884 1.00 63.03 84 LYS A CA 1
ATOM 619 C C . LYS A 1 84 ? 4.662 -7.159 -22.284 1.00 63.03 84 LYS A C 1
ATOM 621 O O . LYS A 1 84 ? 3.459 -7.217 -22.514 1.00 63.03 84 LYS A O 1
ATOM 626 N N . GLU A 1 85 ? 5.603 -7.434 -23.184 1.00 62.16 85 GLU A N 1
ATOM 627 C CA . GLU A 1 85 ? 5.355 -7.824 -24.575 1.00 62.16 85 GLU A CA 1
ATOM 628 C C . GLU A 1 85 ? 5.226 -9.351 -24.728 1.00 62.16 85 GLU A C 1
ATOM 630 O O . GLU A 1 85 ? 4.288 -9.825 -25.364 1.00 62.16 85 GLU A O 1
ATOM 635 N N . LEU A 1 86 ? 6.088 -10.133 -24.059 1.00 66.94 86 LEU A N 1
ATOM 636 C CA . LEU A 1 86 ? 6.077 -11.606 -24.113 1.00 66.94 86 LEU A CA 1
ATOM 637 C C . LEU A 1 86 ? 5.098 -12.258 -23.120 1.00 66.94 86 LEU A C 1
ATOM 639 O O . LEU A 1 86 ? 4.504 -13.292 -23.412 1.00 66.94 86 LEU A O 1
ATOM 643 N N . LEU A 1 87 ? 4.892 -11.648 -21.951 1.00 71.06 87 LEU A N 1
ATOM 644 C CA . LEU A 1 87 ? 3.962 -12.100 -20.910 1.00 71.06 87 LEU A CA 1
ATOM 645 C C . LEU A 1 87 ? 2.677 -11.266 -20.904 1.00 71.06 87 LEU A C 1
ATOM 647 O O . LEU A 1 87 ? 1.917 -11.355 -19.947 1.00 71.06 87 LEU A O 1
ATOM 651 N N . ALA A 1 88 ? 2.377 -10.492 -21.954 1.00 74.69 88 ALA A N 1
ATOM 652 C CA . ALA A 1 88 ? 1.126 -9.734 -22.069 1.00 74.69 88 ALA A CA 1
ATOM 653 C C . ALA A 1 88 ? -0.136 -10.541 -21.666 1.00 74.69 88 ALA A C 1
ATOM 655 O O . ALA A 1 88 ? -0.923 -10.035 -20.859 1.00 74.69 88 ALA A O 1
ATOM 656 N N . PRO A 1 89 ? -0.351 -11.788 -22.144 1.00 76.38 89 PRO A N 1
ATOM 657 C CA . PRO A 1 89 ? -1.504 -12.587 -21.723 1.00 76.38 89 PRO A CA 1
ATOM 658 C C . PRO A 1 89 ? -1.392 -13.096 -20.277 1.00 76.38 89 PRO A C 1
ATOM 660 O O . PRO A 1 89 ? -2.394 -13.130 -19.566 1.00 76.38 89 PRO A O 1
ATOM 663 N N . LEU A 1 90 ? -0.189 -13.439 -19.810 1.00 78.25 90 LEU A N 1
ATOM 664 C CA . LEU A 1 90 ? 0.046 -13.920 -18.442 1.00 78.25 90 LEU A CA 1
ATOM 665 C C . LEU A 1 90 ? -0.107 -12.802 -17.403 1.00 78.25 90 LEU A C 1
ATOM 667 O O . LEU A 1 90 ? -0.745 -13.000 -16.374 1.00 78.25 90 LEU A O 1
ATOM 671 N N . GLY A 1 91 ? 0.385 -11.602 -17.701 1.00 77.06 91 GLY A N 1
ATOM 672 C CA . GLY A 1 91 ? 0.203 -10.404 -16.891 1.00 77.06 91 GLY A CA 1
ATOM 673 C C . GLY A 1 91 ? -1.251 -9.934 -16.857 1.00 77.06 91 GLY A C 1
ATOM 674 O O . GLY A 1 91 ? -1.711 -9.486 -15.809 1.00 77.06 91 GLY A O 1
ATOM 675 N N . LYS A 1 92 ? -2.004 -10.086 -17.959 1.00 80.31 92 LYS A N 1
ATOM 676 C CA . LYS A 1 92 ? -3.459 -9.852 -17.970 1.00 80.31 92 LYS A CA 1
ATOM 677 C C . LYS A 1 92 ? -4.189 -10.840 -17.063 1.00 80.31 92 LYS A C 1
ATOM 679 O O . LYS A 1 92 ? -4.905 -10.391 -16.177 1.00 80.31 92 LYS A O 1
ATOM 684 N N . GLN A 1 93 ? -3.940 -12.145 -17.199 1.00 83.44 93 GLN A N 1
ATOM 685 C CA . GLN A 1 93 ? -4.567 -13.162 -16.342 1.00 83.44 93 GLN A CA 1
ATOM 686 C C . GLN A 1 93 ? -4.196 -12.996 -14.865 1.00 83.44 93 GLN A C 1
ATOM 688 O O . GLN A 1 93 ? -5.048 -13.128 -13.990 1.00 83.44 93 GLN A O 1
ATOM 693 N N . LEU A 1 94 ? -2.930 -12.704 -14.562 1.00 83.38 94 LEU A N 1
ATOM 694 C CA . LEU A 1 94 ? -2.484 -12.457 -13.193 1.00 83.38 94 LEU A CA 1
ATOM 695 C C . LEU A 1 94 ? -3.117 -11.181 -12.625 1.00 83.38 94 LEU A C 1
ATOM 697 O O . LEU A 1 94 ? -3.580 -11.181 -11.489 1.00 83.38 94 LEU A O 1
ATOM 701 N N . GLY A 1 95 ? -3.190 -10.115 -13.425 1.00 85.50 95 GLY A N 1
ATOM 702 C CA . GLY A 1 95 ? -3.850 -8.868 -13.047 1.00 85.50 95 GLY A CA 1
ATOM 703 C C . GLY A 1 95 ? -5.355 -9.033 -12.832 1.00 85.50 95 GLY A C 1
ATOM 704 O O . GLY A 1 95 ? -5.896 -8.469 -11.886 1.00 85.50 95 GLY A O 1
ATOM 705 N N . GLU A 1 96 ? -6.028 -9.827 -13.662 1.00 88.81 96 GLU A N 1
ATOM 706 C CA . GLU A 1 96 ? -7.437 -10.192 -13.489 1.00 88.81 96 GLU A CA 1
ATOM 707 C C . GLU A 1 96 ? -7.644 -11.007 -12.214 1.00 88.81 96 GLU A C 1
ATOM 709 O O . GLU A 1 96 ? -8.491 -10.646 -11.407 1.00 88.81 96 GLU A O 1
ATOM 714 N N . ARG A 1 97 ? -6.819 -12.031 -11.960 1.00 89.25 97 ARG A N 1
ATOM 715 C CA . ARG A 1 97 ? -6.876 -12.808 -10.709 1.00 89.25 97 ARG A CA 1
ATOM 716 C C . ARG A 1 97 ? -6.643 -11.935 -9.479 1.00 89.25 97 ARG A C 1
ATOM 718 O O . ARG A 1 97 ? -7.380 -12.054 -8.505 1.00 89.25 97 ARG A O 1
ATOM 725 N N . ALA A 1 98 ? -5.659 -11.038 -9.530 1.00 88.69 98 ALA A N 1
ATOM 726 C CA . ALA A 1 98 ? -5.389 -10.095 -8.451 1.00 88.69 98 ALA A CA 1
ATOM 727 C C . ALA A 1 98 ? -6.572 -9.142 -8.221 1.00 88.69 98 ALA A C 1
ATOM 729 O O . ALA A 1 98 ? -6.966 -8.928 -7.079 1.00 88.69 98 ALA A O 1
ATOM 730 N N . ARG A 1 99 ? -7.181 -8.609 -9.290 1.00 92.06 99 ARG A N 1
ATOM 731 C CA . ARG A 1 99 ? -8.390 -7.775 -9.196 1.00 92.06 99 ARG A CA 1
ATOM 732 C C . ARG A 1 99 ? -9.557 -8.541 -8.588 1.00 92.06 99 ARG A C 1
ATOM 734 O O . ARG A 1 99 ? -10.131 -8.053 -7.627 1.00 92.06 99 ARG A O 1
ATOM 741 N N . THR A 1 100 ? -9.837 -9.751 -9.065 1.00 94.94 100 THR A N 1
ATOM 742 C CA . THR A 1 100 ? -10.895 -10.605 -8.513 1.00 94.94 100 THR A CA 1
ATOM 743 C C . THR A 1 100 ? -10.671 -10.891 -7.030 1.00 94.94 100 THR A C 1
ATOM 745 O O . THR A 1 100 ? -11.607 -10.795 -6.243 1.00 94.94 100 THR A O 1
ATOM 748 N N . ALA A 1 101 ? -9.434 -11.189 -6.619 1.00 93.38 101 ALA A N 1
ATOM 749 C CA . ALA A 1 101 ? -9.103 -11.398 -5.212 1.00 93.38 101 ALA A CA 1
ATOM 750 C C . ALA A 1 101 ? -9.317 -10.126 -4.372 1.00 93.38 101 ALA A C 1
ATOM 752 O O . ALA A 1 101 ? -9.889 -10.195 -3.286 1.00 93.38 101 ALA A O 1
ATOM 753 N N . ILE A 1 102 ? -8.904 -8.961 -4.882 1.00 92.62 102 ILE A N 1
ATOM 754 C CA . ILE A 1 102 ? -9.118 -7.668 -4.217 1.00 92.62 102 ILE A CA 1
ATOM 755 C C . ILE A 1 102 ? -10.611 -7.351 -4.104 1.00 92.62 102 ILE A C 1
ATOM 757 O O . ILE A 1 102 ? -11.057 -6.901 -3.051 1.00 92.62 102 ILE A O 1
ATOM 761 N N . ASP A 1 103 ? -11.386 -7.573 -5.162 1.00 94.50 103 ASP A N 1
ATOM 762 C CA . ASP A 1 103 ? -12.823 -7.305 -5.171 1.00 94.50 103 ASP A CA 1
ATOM 763 C C . ASP A 1 103 ? -13.565 -8.239 -4.210 1.00 94.50 103 ASP A C 1
ATOM 765 O O . ASP A 1 103 ? -14.411 -7.773 -3.447 1.00 94.50 103 ASP A O 1
ATOM 769 N N . ALA A 1 104 ? -13.183 -9.520 -4.155 1.00 94.44 104 ALA A N 1
ATOM 770 C CA . ALA A 1 104 ? -13.700 -10.472 -3.175 1.00 94.44 104 ALA A CA 1
ATOM 771 C C . ALA A 1 104 ? -13.353 -10.061 -1.733 1.00 94.44 104 ALA A C 1
ATOM 773 O O . ALA A 1 104 ? -14.231 -10.034 -0.873 1.00 94.44 104 ALA A O 1
ATO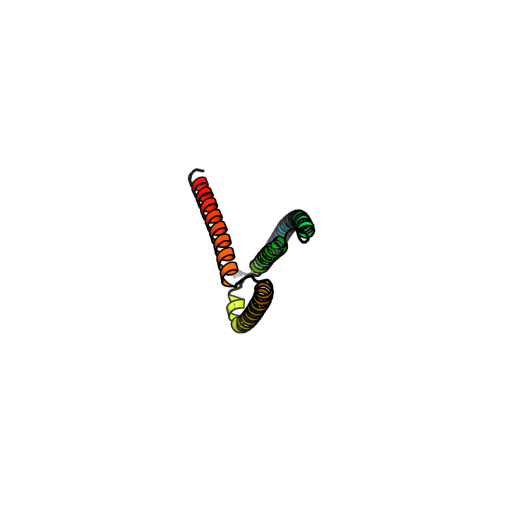M 774 N N . ALA A 1 105 ? -12.102 -9.669 -1.470 1.00 90.00 105 ALA A N 1
ATOM 775 C CA . ALA A 1 105 ? -11.678 -9.190 -0.154 1.00 90.00 105 ALA A CA 1
ATOM 776 C C . ALA A 1 105 ? -12.425 -7.912 0.265 1.00 90.00 105 ALA A C 1
ATOM 778 O O . ALA A 1 105 ? -12.855 -7.788 1.410 1.00 90.00 105 ALA A O 1
ATOM 779 N N . LYS A 1 106 ? -12.630 -6.970 -0.667 1.00 89.62 106 LYS A N 1
ATOM 780 C CA . LYS A 1 106 ? -13.431 -5.760 -0.430 1.00 89.62 106 LYS A CA 1
ATOM 781 C C . LYS A 1 106 ? -14.887 -6.091 -0.141 1.00 89.62 106 LYS A C 1
ATOM 783 O O . LYS A 1 106 ? -15.464 -5.463 0.740 1.00 89.62 106 LYS A O 1
ATOM 788 N N . ALA A 1 107 ? -15.483 -7.020 -0.885 1.00 90.06 107 ALA A N 1
ATOM 789 C CA . ALA A 1 107 ? -16.864 -7.437 -0.675 1.00 90.06 107 ALA A CA 1
ATOM 790 C C . ALA A 1 107 ? -17.040 -8.058 0.717 1.00 90.06 107 ALA A C 1
ATOM 792 O O . ALA A 1 107 ? -17.855 -7.557 1.485 1.00 90.06 107 ALA A O 1
ATOM 793 N N . ALA A 1 108 ? -16.204 -9.037 1.076 1.00 90.88 108 ALA A N 1
ATOM 794 C CA . ALA A 1 108 ? -16.234 -9.681 2.389 1.00 90.88 108 ALA A CA 1
ATOM 795 C C . ALA A 1 108 ? -15.978 -8.687 3.537 1.00 90.88 108 ALA A C 1
ATOM 797 O O . ALA A 1 108 ? -16.673 -8.701 4.549 1.00 90.88 108 ALA A O 1
ATOM 798 N N . GLY A 1 109 ? -15.013 -7.776 3.370 1.00 87.44 109 GLY A N 1
ATOM 799 C CA . GLY A 1 109 ? -14.732 -6.745 4.369 1.00 87.44 109 GLY A CA 1
ATOM 800 C C . GLY A 1 109 ? -15.885 -5.754 4.540 1.00 87.44 109 GLY A C 1
ATOM 801 O O . GLY A 1 109 ? -16.245 -5.411 5.661 1.00 87.44 109 GLY A O 1
ATOM 802 N N . LEU A 1 110 ? -16.493 -5.300 3.441 1.00 87.69 110 LEU A N 1
ATOM 803 C CA . LEU A 1 110 ? -17.645 -4.397 3.498 1.00 87.69 110 LEU A CA 1
ATOM 804 C C . LEU A 1 110 ? -18.886 -5.070 4.086 1.00 87.69 110 LEU A C 1
ATOM 806 O O . LEU A 1 110 ? -19.642 -4.402 4.780 1.00 87.69 110 LEU A O 1
ATOM 810 N N . GLU A 1 111 ? -19.095 -6.355 3.816 1.00 89.12 111 GLU A N 1
ATOM 811 C CA . GLU A 1 111 ? -20.180 -7.142 4.403 1.00 89.12 111 GLU A CA 1
ATOM 812 C C . GLU A 1 111 ? -20.023 -7.257 5.925 1.00 89.12 111 GLU A C 1
ATOM 814 O O . GLU A 1 111 ? -20.957 -6.938 6.660 1.00 89.12 111 GLU A O 1
ATOM 819 N N . GLU A 1 112 ? -18.822 -7.590 6.408 1.00 87.31 112 GLU A N 1
ATOM 820 C CA . GLU A 1 112 ? -18.514 -7.628 7.844 1.00 87.31 112 GLU A CA 1
ATOM 821 C C . GLU A 1 112 ? -18.695 -6.251 8.505 1.00 87.31 112 GLU A C 1
ATOM 823 O O . GLU A 1 112 ? -19.259 -6.145 9.595 1.00 87.31 112 GLU A O 1
ATOM 828 N N . LEU A 1 113 ? -18.269 -5.168 7.842 1.00 85.94 113 LEU A N 1
ATOM 829 C CA . LEU A 1 113 ? -18.457 -3.809 8.361 1.00 85.94 113 LEU A CA 1
ATOM 830 C C . LEU A 1 113 ? -19.937 -3.391 8.377 1.00 85.94 113 LEU A C 1
ATOM 832 O O . LEU A 1 113 ? -20.380 -2.772 9.346 1.00 85.94 113 LEU A O 1
ATOM 836 N N . ASN A 1 114 ? -20.708 -3.765 7.354 1.00 84.81 114 ASN A N 1
ATOM 837 C CA . ASN A 1 114 ? -22.144 -3.499 7.284 1.00 84.81 114 ASN A CA 1
ATOM 838 C C . ASN A 1 114 ? -22.911 -4.267 8.371 1.00 84.81 114 ASN A C 1
ATOM 840 O O . ASN A 1 114 ? -23.793 -3.699 9.013 1.00 84.81 114 ASN A O 1
ATOM 844 N N . ASN A 1 115 ? -22.516 -5.513 8.658 1.00 83.75 115 ASN A N 1
ATOM 845 C CA . ASN A 1 115 ? -23.054 -6.302 9.772 1.00 83.75 115 ASN A CA 1
ATOM 846 C C . ASN A 1 115 ? -22.757 -5.675 11.143 1.00 83.75 115 ASN A C 1
ATOM 848 O O . ASN A 1 115 ? -23.520 -5.862 12.088 1.00 83.75 115 ASN A O 1
ATOM 852 N N . ARG A 1 116 ? -21.684 -4.883 11.252 1.00 83.31 116 ARG A N 1
ATOM 853 C CA . ARG A 1 116 ? -21.349 -4.089 12.447 1.00 83.31 116 ARG A CA 1
ATOM 854 C C . ARG A 1 116 ? -21.997 -2.700 12.464 1.00 83.31 116 ARG A C 1
ATOM 856 O O . ARG A 1 116 ? -21.687 -1.898 13.341 1.00 83.31 116 ARG A O 1
ATOM 863 N N . GLY A 1 117 ? -22.893 -2.406 11.520 1.00 78.75 117 GLY A N 1
ATOM 864 C CA . GLY A 1 117 ? -23.633 -1.145 11.443 1.00 78.75 117 GLY A CA 1
ATOM 865 C C . GLY A 1 117 ? -22.867 0.016 10.799 1.00 78.75 117 GLY A C 1
ATOM 866 O O . GLY A 1 117 ? -23.367 1.140 10.803 1.00 78.75 117 GLY A O 1
ATOM 867 N N . LEU A 1 118 ? -21.678 -0.219 10.227 1.00 80.94 118 LEU A N 1
ATOM 868 C CA . LEU A 1 118 ? -20.971 0.796 9.445 1.00 80.94 118 LEU A CA 1
ATOM 869 C C . LEU A 1 118 ? -21.439 0.773 7.989 1.00 80.94 118 LEU A C 1
ATOM 871 O O . LEU A 1 118 ? -21.256 -0.208 7.272 1.00 80.94 118 LEU A O 1
ATOM 875 N N . THR A 1 119 ? -21.992 1.893 7.524 1.00 84.25 119 THR A N 1
ATOM 876 C CA . THR A 1 119 ? -22.431 2.031 6.134 1.00 84.25 119 THR A CA 1
ATOM 877 C C . THR A 1 119 ? -21.248 2.261 5.193 1.00 84.25 119 THR A C 1
ATOM 879 O O . THR A 1 119 ? -20.243 2.892 5.536 1.00 84.25 119 THR A O 1
ATOM 882 N N . ARG A 1 120 ? -21.388 1.781 3.952 1.00 82.50 120 ARG A N 1
ATOM 883 C CA . ARG A 1 120 ? -20.386 1.944 2.887 1.00 82.50 120 ARG A CA 1
ATOM 884 C C . ARG A 1 120 ? -19.988 3.407 2.664 1.00 82.50 120 ARG A C 1
ATOM 886 O O . ARG A 1 120 ? -18.816 3.679 2.405 1.00 82.50 120 ARG A O 1
ATOM 893 N N . ASP A 1 121 ? -20.940 4.329 2.767 1.00 85.38 121 ASP A N 1
ATOM 894 C CA . ASP A 1 121 ? -20.693 5.755 2.546 1.00 85.38 121 ASP A CA 1
ATOM 895 C C . ASP A 1 121 ? -19.893 6.381 3.694 1.00 85.38 121 ASP A C 1
ATOM 897 O O . ASP A 1 121 ? -18.899 7.056 3.437 1.00 85.38 121 ASP A O 1
ATOM 901 N N . GLY A 1 122 ? -20.207 6.046 4.952 1.00 84.94 122 GLY A N 1
ATOM 902 C CA . GLY A 1 122 ? -19.440 6.527 6.107 1.00 84.94 122 GLY A CA 1
ATOM 903 C C . GLY A 1 122 ? -17.988 6.033 6.120 1.00 84.94 122 GLY A C 1
ATOM 904 O O . GLY A 1 122 ? -17.080 6.761 6.522 1.00 84.94 122 GLY A O 1
ATOM 905 N N . ILE A 1 123 ? -17.739 4.813 5.637 1.00 84.44 123 ILE A N 1
ATOM 906 C CA . ILE A 1 123 ? -16.377 4.279 5.463 1.00 84.44 123 ILE A CA 1
ATOM 907 C C . ILE A 1 123 ? -15.656 5.014 4.332 1.00 84.44 123 ILE A C 1
ATOM 909 O O . ILE A 1 123 ? -14.488 5.381 4.466 1.00 84.44 123 ILE A O 1
ATOM 913 N N . ARG A 1 124 ? -16.345 5.236 3.208 1.00 87.31 124 ARG A N 1
ATOM 914 C CA . ARG A 1 124 ? -15.787 5.939 2.050 1.00 87.31 124 ARG A CA 1
ATOM 915 C C . ARG A 1 124 ? -15.394 7.371 2.405 1.00 87.31 124 ARG A C 1
ATOM 917 O O . ARG A 1 124 ? -14.336 7.812 1.968 1.00 87.31 124 ARG A O 1
ATOM 924 N N . ASP A 1 125 ? -16.211 8.083 3.166 1.00 89.38 125 ASP A N 1
ATOM 925 C CA . ASP A 1 125 ? -15.935 9.476 3.517 1.00 89.38 125 ASP A CA 1
ATOM 926 C C . ASP A 1 125 ? -14.820 9.599 4.559 1.00 89.38 125 ASP A C 1
ATOM 928 O O . ASP A 1 125 ? -13.945 10.450 4.406 1.00 89.38 125 ASP A O 1
ATOM 932 N N . GLN A 1 126 ? -14.747 8.684 5.533 1.00 87.12 126 GLN A N 1
ATOM 933 C CA . GLN A 1 126 ? -13.587 8.588 6.429 1.00 87.12 126 GLN A CA 1
ATOM 934 C C . GLN A 1 126 ? -12.300 8.282 5.660 1.00 87.12 126 GLN A C 1
ATOM 936 O O . GLN A 1 126 ? -11.281 8.932 5.878 1.00 87.12 126 GLN A O 1
ATOM 941 N N . ALA A 1 127 ? -12.346 7.333 4.721 1.00 87.25 127 ALA A N 1
ATOM 942 C CA . ALA A 1 127 ? -11.198 7.026 3.879 1.00 87.25 127 ALA A CA 1
ATOM 943 C C . ALA A 1 127 ? -10.764 8.250 3.057 1.00 87.25 127 ALA A C 1
ATOM 945 O O . ALA A 1 127 ? -9.578 8.567 3.050 1.00 87.25 127 ALA A O 1
ATOM 946 N N . LYS A 1 128 ? -11.697 8.971 2.418 1.00 91.75 128 LYS A N 1
ATOM 947 C CA . LYS A 1 128 ? -11.384 10.215 1.691 1.00 91.75 128 LYS A CA 1
ATOM 948 C C . LYS A 1 128 ? -10.734 11.257 2.595 1.00 91.75 128 LYS A C 1
ATOM 950 O O . LYS A 1 128 ? -9.697 11.780 2.222 1.00 91.75 128 LYS A O 1
ATOM 955 N N . GLY A 1 129 ? -11.282 11.507 3.784 1.00 90.75 129 GLY A N 1
ATOM 956 C CA . GLY A 1 129 ? -10.718 12.489 4.716 1.00 90.75 129 GLY A CA 1
ATOM 957 C C . GLY A 1 129 ? -9.290 12.147 5.152 1.00 90.75 129 GLY A C 1
ATOM 958 O O . GLY A 1 129 ? -8.429 13.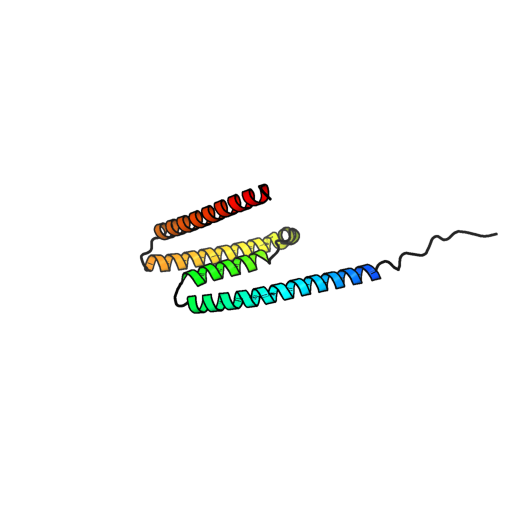024 5.207 1.00 90.75 129 GLY A O 1
ATOM 959 N N . LEU A 1 130 ? -9.006 10.863 5.393 1.00 87.88 130 LEU A N 1
ATOM 960 C CA . LEU A 1 130 ? -7.648 10.389 5.676 1.00 87.88 130 LEU A CA 1
ATOM 961 C C . LEU A 1 130 ? -6.719 10.577 4.469 1.00 87.88 130 LEU A C 1
ATOM 963 O O . LEU A 1 130 ? -5.598 11.059 4.625 1.00 87.88 130 LEU A O 1
ATOM 967 N N . PHE A 1 131 ? -7.183 10.225 3.267 1.00 90.12 131 PHE A N 1
ATOM 968 C CA . PHE A 1 131 ? -6.419 10.398 2.031 1.00 90.12 131 PHE A CA 1
ATOM 969 C C . PHE A 1 131 ? -6.115 11.868 1.737 1.00 90.12 131 PHE A C 1
ATOM 971 O O . PHE A 1 131 ? -4.968 12.190 1.440 1.00 90.12 131 PHE A O 1
ATOM 978 N N . ASP A 1 132 ? -7.098 12.754 1.864 1.00 92.31 132 ASP A N 1
ATOM 979 C CA . ASP A 1 132 ? -6.931 14.193 1.656 1.00 92.31 132 ASP A CA 1
ATOM 980 C C . ASP A 1 132 ? -5.980 14.797 2.695 1.00 92.31 132 ASP A C 1
ATOM 982 O O . ASP A 1 132 ? -5.140 15.634 2.356 1.00 92.31 132 ASP A O 1
ATOM 986 N N . GLY A 1 133 ? -6.046 14.335 3.949 1.00 89.12 133 GLY A N 1
ATOM 987 C CA . GLY A 1 133 ? -5.114 14.730 5.006 1.00 89.12 133 GLY A CA 1
ATOM 988 C C . GLY A 1 133 ? -3.670 14.329 4.696 1.00 89.12 133 GLY A C 1
ATOM 989 O O . GLY A 1 133 ? -2.762 15.154 4.801 1.00 89.12 133 GLY A O 1
ATOM 990 N N . VAL A 1 134 ? -3.452 13.089 4.245 1.00 87.31 134 VAL A N 1
ATOM 991 C CA . VAL A 1 134 ? -2.127 12.610 3.817 1.00 87.31 134 VAL A CA 1
ATOM 992 C C . VAL A 1 134 ? -1.645 13.359 2.574 1.00 87.31 134 VAL A C 1
ATOM 994 O O . VAL A 1 134 ? -0.501 13.804 2.544 1.00 87.31 134 VAL A O 1
ATOM 997 N N . ALA A 1 135 ? -2.502 13.544 1.567 1.00 90.56 135 ALA A N 1
ATOM 998 C CA . ALA A 1 135 ? -2.162 14.266 0.344 1.00 90.56 135 ALA A CA 1
ATOM 999 C C . ALA A 1 135 ? -1.758 15.714 0.649 1.00 90.56 135 ALA A C 1
ATOM 1001 O O . ALA A 1 135 ? -0.717 16.173 0.187 1.00 90.56 135 ALA A O 1
ATOM 1002 N N . THR A 1 136 ? -2.517 16.397 1.506 1.00 88.31 136 THR A N 1
ATOM 1003 C CA . THR A 1 136 ? -2.214 17.759 1.959 1.00 88.31 136 THR A CA 1
ATOM 1004 C C . THR A 1 136 ? -0.897 17.808 2.733 1.00 88.31 136 THR A C 1
ATOM 1006 O O . THR A 1 136 ? -0.062 18.671 2.467 1.00 88.31 136 THR A O 1
ATOM 1009 N N . ALA A 1 137 ? -0.659 16.867 3.651 1.00 87.38 137 ALA A N 1
ATOM 1010 C CA . ALA A 1 137 ? 0.590 16.793 4.405 1.00 87.38 137 ALA A CA 1
ATOM 1011 C C . ALA A 1 137 ? 1.807 16.568 3.492 1.00 87.38 137 ALA A C 1
ATOM 1013 O O . ALA A 1 137 ? 2.815 17.259 3.634 1.00 87.38 137 ALA A O 1
ATOM 1014 N N . VAL A 1 138 ? 1.703 15.656 2.520 1.00 85.81 138 VAL A N 1
ATOM 1015 C CA . VAL A 1 138 ? 2.759 15.386 1.531 1.00 85.81 138 VAL A CA 1
ATOM 1016 C C . VAL A 1 138 ? 2.980 16.587 0.614 1.00 85.81 138 VAL A C 1
ATOM 1018 O O . VAL A 1 138 ? 4.127 16.952 0.370 1.00 85.81 138 VAL A O 1
ATOM 1021 N N . SER A 1 139 ? 1.923 17.247 0.136 1.00 87.94 139 SER A N 1
ATOM 1022 C CA . SER A 1 139 ? 2.045 18.464 -0.673 1.00 87.94 139 SER A CA 1
ATOM 1023 C C . SER A 1 139 ? 2.704 19.606 0.100 1.00 87.94 139 SER A C 1
ATOM 1025 O O . SER A 1 139 ? 3.573 20.282 -0.452 1.00 87.94 139 SER A O 1
ATOM 1027 N N . ASN A 1 140 ? 2.360 19.791 1.376 1.00 85.56 140 ASN A N 1
ATOM 1028 C CA . ASN A 1 140 ? 2.953 20.812 2.244 1.00 85.56 140 ASN A CA 1
ATOM 1029 C C . ASN A 1 140 ? 4.421 20.500 2.578 1.00 85.56 140 ASN A C 1
ATOM 1031 O O . ASN A 1 140 ? 5.276 21.378 2.502 1.00 85.56 140 ASN A O 1
ATOM 1035 N N . ALA A 1 141 ? 4.743 19.242 2.889 1.00 81.06 141 ALA A N 1
ATOM 1036 C CA . ALA A 1 141 ? 6.119 18.806 3.115 1.00 81.06 141 ALA A CA 1
ATOM 1037 C C . ALA A 1 141 ? 6.966 18.903 1.833 1.00 81.06 141 ALA A C 1
ATOM 1039 O O . ALA A 1 141 ? 8.107 19.357 1.874 1.00 81.06 141 ALA A O 1
ATOM 1040 N N . GLY A 1 142 ? 6.398 18.534 0.683 1.00 75.62 142 GLY A N 1
ATOM 1041 C CA . GLY A 1 142 ? 7.048 18.612 -0.624 1.00 75.62 142 GLY A CA 1
ATOM 1042 C C . GLY A 1 142 ? 7.299 20.048 -1.078 1.00 75.62 142 GLY A C 1
ATOM 1043 O O . GLY A 1 142 ? 8.369 20.345 -1.600 1.00 75.62 142 GLY A O 1
ATOM 1044 N N . THR A 1 143 ? 6.364 20.967 -0.828 1.00 76.75 143 THR A N 1
ATOM 1045 C CA . THR A 1 143 ? 6.576 22.401 -1.084 1.00 76.75 143 THR A CA 1
ATOM 1046 C C . THR A 1 143 ? 7.580 23.016 -0.112 1.00 76.75 143 THR A C 1
ATOM 1048 O O . THR A 1 143 ? 8.422 23.797 -0.549 1.00 76.75 143 THR A O 1
ATOM 1051 N N . ALA A 1 144 ? 7.574 22.632 1.168 1.00 76.31 144 ALA A N 1
ATOM 1052 C CA . ALA A 1 144 ? 8.592 23.060 2.130 1.00 76.31 144 ALA A CA 1
ATOM 1053 C C . ALA A 1 144 ? 9.999 22.574 1.735 1.00 76.31 144 ALA A C 1
ATOM 1055 O O . ALA A 1 144 ? 10.939 23.366 1.717 1.00 76.31 144 ALA A O 1
ATOM 1056 N N . ALA A 1 145 ? 10.137 21.309 1.333 1.00 73.88 145 ALA A N 1
ATOM 1057 C CA . ALA A 1 145 ? 11.396 20.744 0.855 1.00 73.88 145 ALA A CA 1
ATOM 1058 C C . ALA A 1 145 ? 11.861 21.382 -0.468 1.00 73.88 145 ALA A C 1
ATOM 1060 O O . ALA A 1 145 ? 13.028 21.743 -0.593 1.00 73.88 145 ALA A O 1
ATOM 1061 N N . ALA A 1 146 ? 10.955 21.594 -1.428 1.00 74.56 146 ALA A N 1
ATOM 1062 C CA . ALA A 1 146 ? 11.270 22.241 -2.704 1.00 74.56 146 ALA A CA 1
ATOM 1063 C C . ALA A 1 146 ? 11.639 23.728 -2.551 1.00 74.56 146 ALA A C 1
ATOM 1065 O O . ALA A 1 146 ? 12.416 24.263 -3.343 1.00 74.56 146 ALA A O 1
ATOM 1066 N N . ASN A 1 147 ? 11.089 24.415 -1.546 1.00 74.56 147 ASN A N 1
ATOM 1067 C CA . ASN A 1 147 ? 11.461 25.791 -1.220 1.00 74.56 147 ASN A CA 1
ATOM 1068 C C . ASN A 1 147 ? 12.772 25.861 -0.426 1.00 74.56 147 ASN A C 1
ATOM 1070 O O . ASN A 1 147 ? 13.525 26.817 -0.608 1.00 74.56 147 ASN A O 1
ATOM 1074 N N . ALA A 1 148 ? 13.074 24.861 0.407 1.00 69.62 148 ALA A N 1
ATOM 1075 C CA . ALA A 1 148 ? 14.362 24.733 1.087 1.00 69.62 148 ALA A CA 1
ATOM 1076 C C . ALA A 1 148 ? 15.498 24.426 0.095 1.00 69.62 148 ALA A C 1
ATOM 1078 O O . ALA A 1 148 ? 16.557 25.035 0.180 1.00 69.62 148 ALA A O 1
ATOM 1079 N N . SER A 1 149 ? 15.260 23.577 -0.912 1.00 65.31 149 SER A N 1
ATOM 1080 C CA . SER A 1 149 ? 16.246 23.266 -1.960 1.00 65.31 149 SER A CA 1
ATOM 1081 C C . SER A 1 149 ? 16.483 24.401 -2.963 1.00 65.31 149 SER A C 1
ATOM 1083 O O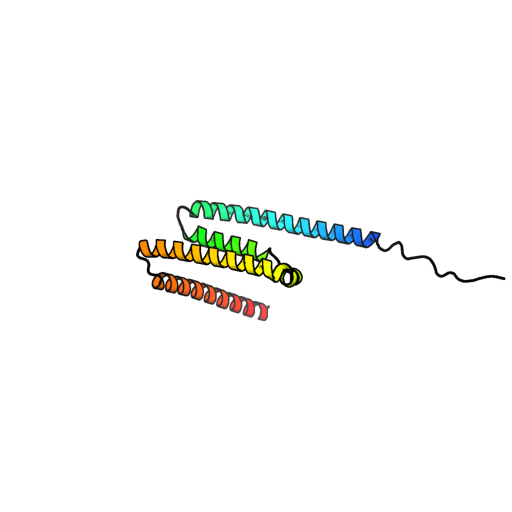 . SER A 1 149 ? 17.418 24.327 -3.746 1.00 65.31 149 SER A O 1
ATOM 1085 N N . LYS A 1 150 ? 15.614 25.420 -3.001 1.00 67.06 150 LYS A N 1
ATOM 1086 C CA . LYS A 1 150 ? 15.811 26.640 -3.809 1.00 67.06 150 LYS A CA 1
ATOM 1087 C C . LYS A 1 150 ? 16.553 27.748 -3.055 1.00 67.06 150 LYS A C 1
ATOM 1089 O O . LYS A 1 150 ? 16.943 28.729 -3.677 1.00 67.06 150 LYS A O 1
ATOM 1094 N N . GLN A 1 151 ? 16.681 27.621 -1.735 1.00 54.12 151 GLN A N 1
ATOM 1095 C CA . GLN A 1 151 ? 17.365 28.576 -0.855 1.00 54.12 151 GLN A CA 1
ATOM 1096 C C . GLN A 1 151 ? 18.724 28.054 -0.355 1.00 54.12 151 GLN A C 1
ATOM 1098 O O . GLN A 1 151 ? 19.418 28.785 0.349 1.00 54.12 151 GLN A O 1
ATOM 1103 N N . GLY A 1 152 ? 19.085 26.814 -0.704 1.00 46.34 152 GLY A N 1
ATOM 1104 C CA . GLY A 1 152 ? 20.400 26.209 -0.479 1.00 46.34 152 GLY A CA 1
ATOM 1105 C C . GLY A 1 152 ? 21.220 26.124 -1.756 1.00 46.34 152 GLY A C 1
ATOM 1106 O O . GLY A 1 152 ? 20.604 26.089 -2.845 1.00 46.34 152 GLY A O 1
#

Radius of gyration: 27.33 Å; chains: 1; bounding box: 86×42×73 Å